Protein AF-A0A923C9S2-F1 (afdb_monomer_lite)

pLDDT: mean 71.52, std 14.35, range [39.81, 91.5]

Radius of gyration: 13.22 Å; chains: 1; bounding box: 28×36×27 Å

Sequence (63 aa):
MNAPQNFNDLEQWLNRNRVTEVECLVPDLT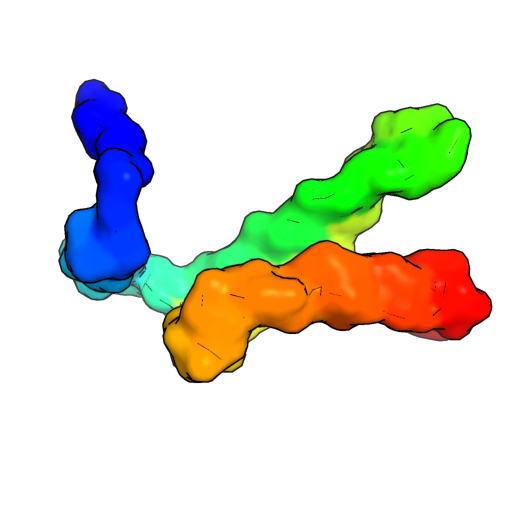GVARGKILPREKFTEDRGMRLPHAIVAMSVTGE

Foldseek 3Di:
DDDDPDLVSVVVVCVVVVPQKDKDWDQDPVRDIDIDIDGPVVCVVCVVPCSVVVVVVCVVVVD

Structure (mmCIF, N/CA/C/O backbone):
data_AF-A0A923C9S2-F1
#
_entry.id   AF-A0A923C9S2-F1
#
loop_
_atom_site.group_PDB
_atom_site.id
_atom_site.type_symbol
_atom_site.label_atom_id
_atom_site.label_alt_id
_atom_site.label_comp_id
_atom_site.label_asym_id
_atom_site.label_entity_id
_atom_site.label_seq_id
_atom_site.pdbx_PDB_ins_code
_atom_site.Cartn_x
_atom_site.Cartn_y
_atom_site.Cartn_z
_atom_site.occupancy
_atom_site.B_iso_or_equiv
_atom_site.auth_seq_id
_atom_site.auth_comp_id
_atom_site.auth_asym_id
_atom_site.auth_atom_id
_atom_site.pdbx_PDB_model_num
ATOM 1 N N . MET A 1 1 ? -8.839 17.923 -11.444 1.00 49.12 1 MET A N 1
ATOM 2 C CA . MET A 1 1 ? -8.737 17.392 -10.067 1.00 49.12 1 MET A CA 1
ATOM 3 C C . MET A 1 1 ? -7.287 17.554 -9.638 1.00 49.12 1 MET A C 1
ATOM 5 O O . MET A 1 1 ? -6.426 17.045 -10.340 1.00 49.12 1 MET A O 1
ATOM 9 N N . ASN A 1 2 ? -7.007 18.331 -8.588 1.00 55.81 2 ASN A N 1
ATOM 10 C CA . ASN A 1 2 ? -5.634 18.56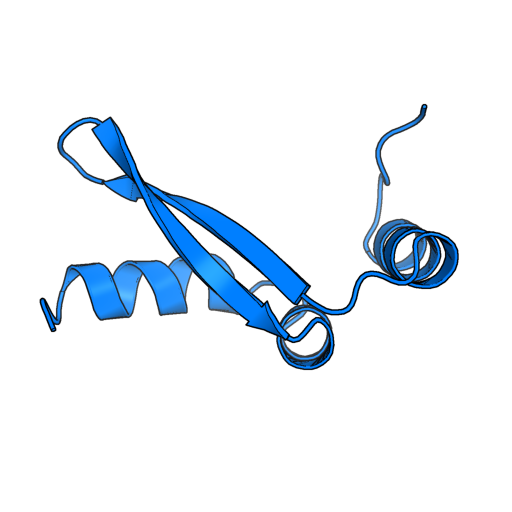3 -8.120 1.00 55.81 2 ASN A CA 1
ATOM 11 C C . ASN A 1 2 ? -5.113 17.310 -7.409 1.00 55.81 2 ASN A C 1
ATOM 13 O O . ASN A 1 2 ? -5.783 16.795 -6.514 1.00 55.81 2 ASN A O 1
ATOM 17 N N . ALA A 1 3 ? -3.941 16.824 -7.814 1.00 60.81 3 ALA A N 1
ATOM 18 C CA . ALA A 1 3 ? -3.261 15.742 -7.114 1.00 60.81 3 ALA A CA 1
ATOM 19 C C . ALA A 1 3 ? -2.826 16.219 -5.712 1.00 60.81 3 ALA A C 1
ATOM 21 O O . ALA A 1 3 ? -2.360 17.361 -5.593 1.00 60.81 3 ALA A O 1
ATOM 22 N N . PRO A 1 4 ? -2.971 15.389 -4.661 1.00 67.44 4 PRO A N 1
ATOM 23 C CA . PRO A 1 4 ? -2.549 15.748 -3.310 1.00 67.44 4 PRO A CA 1
ATOM 24 C C . PRO A 1 4 ? -1.052 16.085 -3.295 1.00 67.44 4 PRO A C 1
ATOM 26 O O . PRO A 1 4 ? -0.236 15.328 -3.814 1.00 67.44 4 PRO A O 1
ATOM 29 N N . GLN A 1 5 ? -0.702 17.245 -2.733 1.00 68.81 5 GLN A N 1
ATOM 30 C CA . GLN A 1 5 ? 0.674 17.766 -2.723 1.00 68.81 5 GLN A CA 1
ATOM 31 C C . GLN A 1 5 ? 1.455 17.348 -1.468 1.00 68.81 5 GLN A C 1
ATOM 33 O O . GLN A 1 5 ? 2.677 17.464 -1.428 1.00 68.81 5 GLN A O 1
ATOM 38 N N . ASN A 1 6 ? 0.765 16.872 -0.428 1.00 74.50 6 ASN A N 1
ATOM 39 C CA . ASN A 1 6 ? 1.359 16.440 0.834 1.00 74.50 6 ASN A CA 1
ATOM 40 C C . ASN A 1 6 ? 0.553 15.281 1.459 1.00 74.50 6 ASN A C 1
ATOM 42 O O . ASN A 1 6 ? -0.545 14.945 1.013 1.00 74.50 6 ASN A O 1
ATOM 46 N N . PHE A 1 7 ? 1.114 14.654 2.497 1.00 74.31 7 PHE A N 1
ATOM 47 C CA . PHE A 1 7 ? 0.544 13.449 3.114 1.00 74.31 7 PHE A CA 1
ATOM 48 C C . PHE A 1 7 ? -0.813 13.697 3.795 1.00 74.31 7 PHE A C 1
ATOM 50 O O . PHE A 1 7 ? -1.688 12.837 3.770 1.00 74.31 7 PHE A O 1
ATOM 57 N N . ASN A 1 8 ? -1.009 14.891 4.357 1.00 77.12 8 ASN A N 1
ATOM 58 C CA . ASN A 1 8 ? -2.262 15.274 5.006 1.00 77.12 8 ASN A CA 1
ATOM 59 C C . ASN A 1 8 ? -3.401 15.422 3.980 1.00 77.12 8 ASN A C 1
ATOM 61 O O . ASN A 1 8 ? -4.512 14.937 4.189 1.00 77.12 8 ASN A O 1
ATOM 65 N N . ASP A 1 9 ? -3.105 16.022 2.825 1.00 82.81 9 ASP A N 1
ATOM 66 C CA . ASP A 1 9 ? -4.054 16.140 1.716 1.00 82.81 9 ASP A 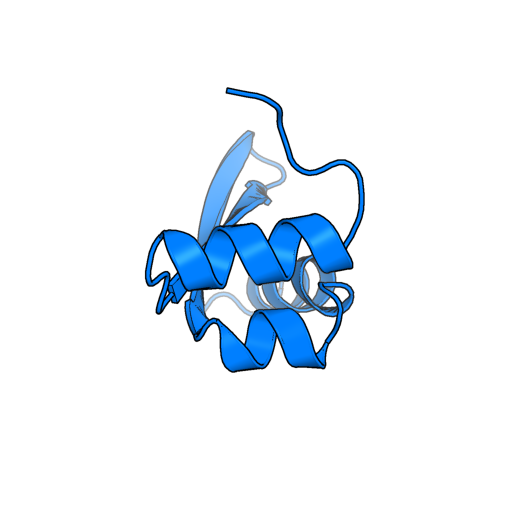CA 1
ATOM 67 C C . ASP A 1 9 ? -4.389 14.773 1.104 1.00 82.81 9 ASP A C 1
ATOM 69 O O . ASP A 1 9 ? -5.530 14.542 0.688 1.00 82.81 9 ASP A O 1
ATOM 73 N N . LEU A 1 10 ? -3.413 13.857 1.071 1.00 82.06 10 LEU A N 1
ATOM 74 C CA . LEU A 1 10 ? -3.610 12.478 0.630 1.00 82.06 10 LEU A CA 1
ATOM 75 C C . LEU A 1 10 ? -4.552 11.723 1.573 1.00 82.06 10 LEU A C 1
ATOM 77 O O . LEU A 1 10 ? -5.506 11.111 1.100 1.00 82.06 10 LEU A O 1
ATOM 81 N N . GLU A 1 11 ? -4.346 11.803 2.888 1.00 81.69 11 GLU A N 1
ATOM 82 C CA . GLU A 1 11 ? -5.212 11.136 3.869 1.00 81.69 11 GLU A CA 1
ATOM 83 C C . GLU A 1 11 ? -6.663 11.634 3.773 1.00 81.69 11 GLU A C 1
ATOM 85 O O . GLU A 1 11 ? -7.607 10.842 3.701 1.00 81.69 11 GLU A O 1
ATOM 90 N N . GLN A 1 12 ? -6.854 12.951 3.664 1.00 85.88 12 GLN A N 1
ATOM 91 C CA . GLN A 1 12 ? -8.182 13.527 3.452 1.00 85.88 12 GLN A CA 1
ATOM 92 C C . GLN A 1 12 ? -8.807 13.069 2.133 1.00 85.88 12 GLN A C 1
ATOM 94 O O . GLN A 1 12 ? -10.010 12.813 2.073 1.00 85.88 12 GLN A O 1
ATOM 99 N N . TRP A 1 13 ? -8.015 12.962 1.065 1.00 87.44 13 TRP A N 1
ATOM 100 C CA . TRP A 1 13 ? -8.500 12.454 -0.213 1.00 87.44 13 TRP A CA 1
ATOM 101 C C . TRP A 1 13 ? -8.925 10.986 -0.115 1.00 87.44 13 TRP A C 1
ATOM 103 O O . TRP A 1 13 ? -10.022 10.656 -0.569 1.00 87.44 13 TRP A O 1
ATOM 113 N N . LEU A 1 14 ? -8.124 10.133 0.526 1.00 86.50 14 LEU A N 1
ATOM 114 C CA . LEU A 1 14 ? -8.449 8.721 0.746 1.00 86.50 14 LEU A CA 1
ATOM 115 C C . LEU A 1 14 ? -9.752 8.577 1.544 1.00 86.50 14 LEU A C 1
ATOM 117 O O . LEU A 1 14 ? -10.639 7.822 1.145 1.00 86.50 14 LEU A O 1
ATOM 121 N N . ASN A 1 15 ? -9.919 9.375 2.603 1.00 88.06 15 ASN A N 1
ATOM 122 C CA . ASN A 1 15 ? -11.132 9.384 3.423 1.00 88.06 15 ASN A CA 1
ATOM 123 C C . ASN A 1 15 ? -12.366 9.859 2.640 1.00 88.06 15 ASN A C 1
ATOM 125 O O . ASN A 1 15 ? -13.409 9.204 2.677 1.00 88.06 15 ASN A O 1
ATOM 129 N N . ARG A 1 16 ? -12.259 10.963 1.883 1.00 91.50 16 ARG A N 1
ATOM 130 C CA . ARG A 1 16 ? -13.371 11.482 1.058 1.00 91.50 16 ARG A CA 1
ATOM 131 C C . ARG A 1 16 ? -13.844 10.470 0.018 1.00 91.50 16 ARG A C 1
ATOM 133 O O . ARG A 1 16 ? -15.041 10.381 -0.235 1.00 91.50 16 ARG A O 1
ATOM 140 N N . ASN A 1 17 ? -12.916 9.711 -0.558 1.00 88.88 17 ASN A N 1
ATOM 141 C CA . ASN A 1 17 ? -13.213 8.701 -1.573 1.00 88.88 17 ASN A CA 1
ATOM 142 C C . ASN A 1 17 ? -13.493 7.311 -0.978 1.00 88.88 17 ASN A C 1
ATOM 144 O O . ASN A 1 17 ? -13.724 6.375 -1.736 1.00 88.88 17 ASN A O 1
ATOM 148 N N . ARG A 1 18 ? -13.507 7.177 0.359 1.00 90.50 18 ARG A N 1
ATOM 149 C CA . ARG A 1 18 ? -13.740 5.913 1.082 1.00 90.50 18 ARG A CA 1
ATOM 150 C C . ARG A 1 18 ? -12.820 4.785 0.607 1.00 90.50 18 ARG A C 1
ATOM 152 O O . ARG A 1 18 ? -13.251 3.646 0.454 1.00 90.50 18 ARG A O 1
ATOM 159 N N . VAL A 1 19 ? -11.554 5.115 0.363 1.00 88.44 19 VAL A N 1
ATOM 160 C CA . VAL A 1 19 ? -10.558 4.148 -0.103 1.00 88.44 19 VAL A CA 1
ATOM 161 C C . VAL A 1 19 ? -10.224 3.184 1.032 1.00 88.44 19 VAL A C 1
ATOM 163 O O . VAL A 1 19 ? -9.697 3.585 2.070 1.00 88.44 19 VAL A O 1
ATOM 166 N N . THR A 1 20 ? -10.542 1.908 0.834 1.00 89.06 20 THR A N 1
ATOM 167 C CA . THR A 1 20 ? -10.273 0.826 1.792 1.00 89.06 20 THR A CA 1
ATOM 168 C C . THR A 1 20 ? -8.944 0.133 1.518 1.00 89.06 20 THR A C 1
ATOM 170 O O . THR A 1 20 ? -8.280 -0.328 2.446 1.00 89.06 20 THR A O 1
ATOM 173 N N . GLU A 1 21 ? -8.536 0.096 0.252 1.00 85.75 21 GLU A N 1
ATOM 174 C CA . GLU A 1 21 ? -7.367 -0.629 -0.233 1.00 85.75 21 GLU A CA 1
ATOM 175 C C . GLU A 1 21 ? -6.584 0.221 -1.231 1.00 85.75 21 GLU A C 1
ATOM 177 O O . GLU A 1 21 ? -7.146 1.027 -1.971 1.00 85.75 21 GLU A O 1
ATOM 182 N N . VAL A 1 22 ? -5.269 0.037 -1.235 1.00 83.94 22 VAL A N 1
ATOM 183 C CA . VAL A 1 22 ? -4.335 0.733 -2.114 1.00 83.94 22 VAL A CA 1
ATOM 184 C C . VAL A 1 22 ? -3.507 -0.310 -2.845 1.00 83.94 22 VAL A C 1
ATOM 186 O O . VAL A 1 22 ? -2.895 -1.171 -2.216 1.00 83.94 22 VAL A O 1
ATOM 189 N N . GLU A 1 23 ? -3.462 -0.222 -4.170 1.00 84.19 23 GLU A N 1
ATOM 190 C CA . GLU A 1 23 ? -2.549 -1.010 -4.991 1.00 84.19 23 GLU A CA 1
ATOM 191 C C . GLU A 1 23 ? -1.278 -0.205 -5.265 1.00 84.19 23 GLU A C 1
ATOM 193 O O . GLU A 1 23 ? -1.330 0.931 -5.736 1.00 84.19 23 GLU A O 1
ATOM 198 N N . CYS A 1 24 ? -0.125 -0.790 -4.958 1.00 80.12 24 CYS A N 1
ATOM 199 C CA . CYS A 1 24 ? 1.174 -0.198 -5.248 1.00 80.12 24 CYS A CA 1
ATOM 200 C C . CYS A 1 24 ? 1.860 -1.006 -6.342 1.00 80.12 24 CYS A C 1
ATOM 202 O O . CYS A 1 24 ? 2.097 -2.197 -6.155 1.00 80.12 24 CYS A O 1
ATOM 204 N N . LEU A 1 25 ? 2.179 -0.350 -7.458 1.00 78.88 25 LEU A N 1
ATOM 205 C CA . LEU A 1 25 ? 2.811 -0.948 -8.632 1.00 78.88 25 LEU A CA 1
ATOM 206 C C . LEU 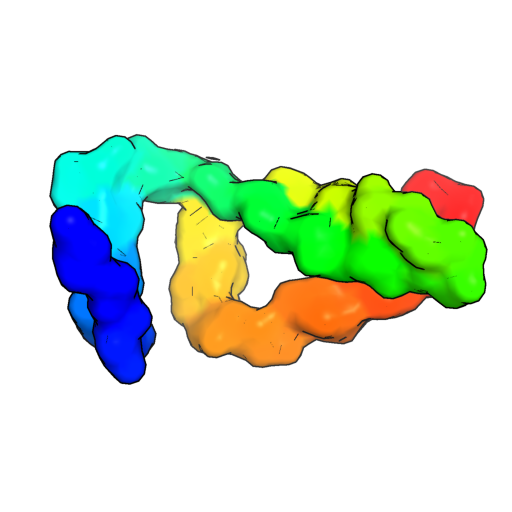A 1 25 ? 4.294 -0.574 -8.687 1.00 78.88 25 LEU A C 1
ATOM 208 O O . LEU A 1 25 ? 4.644 0.598 -8.542 1.00 78.88 25 LEU A O 1
ATOM 212 N N . VAL A 1 26 ? 5.156 -1.553 -8.948 1.00 77.75 26 VAL A N 1
ATOM 213 C CA . VAL A 1 26 ? 6.581 -1.345 -9.226 1.00 77.75 26 VAL A CA 1
ATOM 214 C C . VAL A 1 26 ? 6.954 -2.153 -10.469 1.00 77.75 26 VAL A C 1
ATOM 216 O O . VAL A 1 26 ? 6.644 -3.343 -10.535 1.00 77.75 26 VAL A O 1
ATOM 219 N N . PRO A 1 27 ? 7.599 -1.540 -11.474 1.00 75.81 27 PRO A N 1
ATOM 220 C CA . PRO A 1 27 ? 8.132 -2.287 -12.603 1.00 75.81 27 PRO A CA 1
ATOM 221 C C . PRO A 1 27 ? 9.318 -3.146 -12.153 1.00 75.81 27 PRO A C 1
ATOM 223 O O . PRO A 1 27 ? 10.217 -2.656 -11.467 1.00 75.81 27 PRO A O 1
ATOM 226 N N . ASP A 1 28 ? 9.337 -4.420 -12.539 1.00 76.75 28 ASP A N 1
ATOM 227 C CA . ASP A 1 28 ? 10.518 -5.261 -12.352 1.00 76.75 28 ASP A CA 1
ATOM 228 C C . ASP A 1 28 ? 11.585 -5.012 -13.437 1.00 76.75 28 ASP A C 1
ATOM 230 O O . ASP A 1 28 ? 11.398 -4.205 -14.348 1.00 76.75 28 ASP A O 1
ATOM 234 N N . LEU A 1 29 ? 12.729 -5.698 -13.332 1.00 76.12 29 LEU A N 1
ATOM 235 C CA . LEU A 1 29 ? 13.883 -5.538 -14.231 1.00 76.12 29 LEU A CA 1
ATOM 236 C C . LEU A 1 29 ? 13.569 -5.818 -15.713 1.00 76.12 29 LEU A C 1
ATOM 238 O O . LEU A 1 29 ? 14.311 -5.373 -16.585 1.00 76.12 29 LEU A O 1
ATOM 242 N N . THR A 1 30 ? 12.481 -6.531 -16.007 1.00 80.19 30 THR A N 1
ATOM 243 C CA . THR A 1 30 ? 11.984 -6.810 -17.364 1.00 80.19 30 THR A CA 1
ATOM 244 C C . THR A 1 30 ? 10.983 -5.762 -17.869 1.00 80.19 30 THR A C 1
ATOM 246 O O . THR A 1 30 ? 10.527 -5.844 -19.007 1.00 80.19 30 THR A O 1
ATOM 249 N N . GLY A 1 31 ? 10.648 -4.761 -17.047 1.00 77.00 31 GLY A N 1
ATOM 250 C CA . GLY A 1 31 ? 9.684 -3.705 -17.363 1.00 77.00 31 GLY A CA 1
ATOM 251 C C . GLY A 1 31 ? 8.224 -4.087 -17.108 1.00 77.00 31 GLY A C 1
ATOM 252 O O . GLY A 1 31 ? 7.331 -3.276 -17.355 1.00 77.00 31 GLY A O 1
ATOM 253 N N . VAL A 1 32 ? 7.958 -5.292 -16.596 1.00 81.62 32 VAL A N 1
ATOM 254 C CA . VAL A 1 32 ? 6.606 -5.722 -16.225 1.00 81.62 32 VAL A CA 1
ATOM 255 C C . VAL A 1 32 ? 6.215 -5.087 -14.891 1.00 81.62 32 VAL A C 1
ATOM 257 O O . VAL A 1 32 ? 6.932 -5.197 -13.898 1.00 81.62 32 VAL A O 1
ATOM 260 N N . ALA A 1 33 ? 5.070 -4.402 -14.860 1.00 79.81 33 ALA A N 1
ATOM 261 C CA . ALA A 1 33 ? 4.522 -3.841 -13.630 1.00 79.81 33 ALA A CA 1
ATOM 262 C C . ALA A 1 33 ? 4.008 -4.969 -12.729 1.00 79.81 33 ALA A C 1
ATOM 264 O O . ALA A 1 33 ? 3.098 -5.707 -13.110 1.00 79.81 33 ALA A O 1
ATOM 265 N N . ARG A 1 34 ? 4.574 -5.087 -11.527 1.00 79.38 34 ARG A N 1
ATOM 266 C CA . ARG A 1 34 ? 4.095 -6.002 -10.490 1.00 79.38 34 ARG A CA 1
ATOM 267 C C . ARG A 1 34 ? 3.589 -5.212 -9.295 1.00 79.38 34 ARG A C 1
ATOM 269 O O . ARG A 1 34 ? 4.199 -4.234 -8.865 1.00 79.38 34 ARG A O 1
ATOM 276 N N . GLY A 1 35 ? 2.421 -5.616 -8.813 1.00 77.62 35 GLY A N 1
ATOM 277 C CA . GLY A 1 35 ? 1.640 -4.871 -7.841 1.00 77.62 35 GLY A CA 1
ATOM 278 C C . GLY A 1 35 ? 1.380 -5.638 -6.562 1.00 77.62 35 GLY A C 1
ATOM 279 O O . GLY A 1 35 ? 1.357 -6.867 -6.559 1.00 77.62 35 GLY A O 1
ATOM 280 N N . LYS A 1 36 ? 1.127 -4.910 -5.475 1.00 79.25 36 LYS A N 1
ATOM 281 C CA . LYS A 1 36 ? 0.513 -5.478 -4.274 1.00 79.25 36 LYS A CA 1
ATOM 282 C C . LYS A 1 36 ? -0.617 -4.585 -3.787 1.00 79.25 36 LYS A C 1
ATOM 284 O O . LYS A 1 36 ? -0.434 -3.375 -3.655 1.00 79.25 36 LYS A O 1
ATOM 289 N N . ILE A 1 37 ? -1.750 -5.207 -3.478 1.00 83.12 37 ILE A N 1
ATOM 290 C CA . ILE A 1 37 ? -2.885 -4.566 -2.814 1.00 83.12 37 ILE A CA 1
ATOM 291 C C . ILE A 1 37 ? -2.680 -4.666 -1.304 1.00 83.12 37 ILE A C 1
ATOM 293 O O . ILE A 1 37 ? -2.336 -5.727 -0.774 1.00 83.12 37 ILE A O 1
ATOM 297 N N . LEU A 1 38 ? -2.842 -3.546 -0.611 1.00 83.50 38 LEU A N 1
ATOM 298 C CA . LEU A 1 38 ? -2.706 -3.445 0.837 1.00 83.50 38 LEU A CA 1
ATOM 299 C C . LEU A 1 38 ? -3.876 -2.643 1.421 1.00 83.50 38 LEU A C 1
ATOM 301 O O . LEU A 1 38 ? -4.343 -1.696 0.787 1.00 83.50 38 LEU A O 1
ATOM 305 N N . PRO A 1 39 ? -4.298 -2.944 2.662 1.00 84.50 39 PRO A N 1
ATOM 306 C CA . PRO A 1 39 ? -5.272 -2.124 3.371 1.00 84.50 39 PRO A CA 1
ATOM 307 C C . PRO A 1 39 ? -4.756 -0.698 3.584 1.00 84.50 39 PRO A C 1
ATOM 309 O O . PRO A 1 39 ? -3.575 -0.496 3.896 1.00 84.50 39 PRO A O 1
ATOM 312 N N . ARG A 1 40 ? -5.656 0.288 3.501 1.00 82.31 40 ARG A N 1
ATOM 313 C CA . ARG A 1 40 ? -5.328 1.714 3.680 1.00 82.31 40 ARG A CA 1
ATOM 314 C C . ARG A 1 40 ? -4.616 2.020 5.001 1.00 82.31 40 ARG A C 1
ATOM 316 O O . ARG A 1 40 ? -3.746 2.879 5.035 1.00 82.31 40 ARG A O 1
ATOM 323 N N . GLU A 1 41 ? -4.940 1.287 6.064 1.00 81.06 41 GLU A N 1
ATOM 324 C CA . GLU A 1 41 ? -4.365 1.472 7.400 1.00 81.06 41 GLU A CA 1
ATOM 325 C C . GLU A 1 41 ? -2.863 1.200 7.400 1.00 81.06 41 GLU A C 1
ATOM 327 O O . GLU A 1 41 ? -2.088 2.045 7.847 1.00 81.06 41 GLU A O 1
ATOM 332 N N . LYS A 1 42 ? -2.445 0.088 6.778 1.00 76.38 42 LYS A N 1
ATOM 333 C CA . LYS A 1 42 ? -1.026 -0.258 6.624 1.00 76.38 42 LYS A CA 1
ATOM 334 C C . LYS A 1 42 ? -0.280 0.731 5.731 1.00 76.38 42 LYS A C 1
ATOM 336 O O . LYS A 1 42 ? 0.899 0.983 5.950 1.00 76.38 42 LYS A O 1
ATOM 341 N N . PHE A 1 43 ? -0.957 1.308 4.738 1.00 77.50 43 PHE A N 1
ATOM 342 C CA . PHE A 1 43 ? -0.373 2.334 3.873 1.00 77.50 43 PHE A CA 1
ATOM 343 C C . PHE A 1 43 ? -0.076 3.634 4.644 1.00 77.50 43 PHE A C 1
ATOM 345 O O . PHE A 1 43 ? 1.006 4.211 4.496 1.00 77.50 43 PHE A O 1
ATOM 352 N N . THR A 1 44 ? -1.010 4.083 5.490 1.00 72.81 44 THR A N 1
ATOM 353 C CA . THR A 1 44 ? -0.858 5.307 6.294 1.00 72.81 44 THR A CA 1
ATOM 354 C C . THR A 1 44 ? 0.097 5.148 7.476 1.00 72.81 44 THR A C 1
ATOM 356 O O . THR A 1 44 ? 0.856 6.074 7.761 1.00 72.81 44 THR A O 1
ATOM 359 N N . GLU A 1 45 ? 0.099 3.985 8.134 1.00 73.31 45 GLU A N 1
ATOM 360 C CA . GLU A 1 45 ? 0.912 3.709 9.328 1.00 73.31 45 GLU A CA 1
ATOM 361 C C . GLU A 1 45 ? 2.419 3.773 9.026 1.00 73.31 45 GLU A C 1
ATOM 363 O O . GLU A 1 45 ? 3.184 4.379 9.774 1.00 73.31 45 GLU A O 1
ATOM 368 N N . ASP A 1 46 ? 2.837 3.265 7.864 1.00 65.19 46 ASP A N 1
ATOM 369 C CA . ASP A 1 46 ? 4.234 3.309 7.413 1.00 65.19 46 ASP A CA 1
ATOM 370 C C . ASP A 1 46 ? 4.617 4.619 6.691 1.00 65.19 46 ASP A C 1
ATOM 372 O O . ASP A 1 46 ? 5.707 4.711 6.124 1.00 65.19 46 ASP A O 1
ATOM 376 N N . ARG A 1 47 ? 3.741 5.639 6.651 1.00 62.31 47 ARG A N 1
ATOM 377 C CA . ARG A 1 47 ? 3.914 6.868 5.838 1.00 62.31 47 ARG A CA 1
ATOM 378 C C . ARG A 1 47 ? 4.305 6.600 4.372 1.00 62.31 47 ARG A C 1
ATOM 380 O O . ARG A 1 47 ? 5.017 7.391 3.756 1.00 62.31 47 ARG A O 1
ATOM 387 N N . GLY A 1 48 ? 3.907 5.457 3.816 1.00 58.12 48 GLY A N 1
ATOM 388 C CA . GLY A 1 48 ? 4.352 4.996 2.497 1.00 58.12 48 GLY A CA 1
ATOM 389 C C . GLY A 1 48 ? 5.829 4.564 2.387 1.00 58.12 48 GLY A C 1
ATOM 390 O O . GLY A 1 48 ? 6.241 4.129 1.312 1.00 58.12 48 GLY A O 1
ATOM 391 N N . MET A 1 49 ? 6.639 4.617 3.456 1.00 52.88 49 MET A N 1
ATOM 392 C CA . MET A 1 49 ? 8.081 4.306 3.408 1.00 52.88 49 MET A CA 1
ATOM 393 C C . MET A 1 49 ? 8.400 2.821 3.191 1.00 52.88 49 MET A C 1
ATOM 395 O O . MET A 1 49 ? 9.459 2.503 2.652 1.00 52.88 49 MET A O 1
ATOM 399 N N . ARG A 1 50 ? 7.514 1.893 3.576 1.00 55.06 50 ARG A N 1
ATOM 400 C CA . ARG A 1 50 ? 7.739 0.450 3.361 1.00 55.06 50 ARG A CA 1
ATOM 401 C C . ARG A 1 50 ? 7.203 -0.087 2.044 1.00 55.06 50 ARG A C 1
ATOM 403 O O . ARG A 1 50 ? 7.445 -1.251 1.753 1.00 55.06 50 ARG A O 1
ATOM 410 N N . LEU A 1 51 ? 6.542 0.726 1.224 1.00 56.56 51 LEU A N 1
ATOM 411 C CA . LEU A 1 51 ? 6.013 0.281 -0.070 1.00 56.56 51 LEU A CA 1
ATOM 412 C C . LEU A 1 51 ? 7.107 -0.238 -1.007 1.00 56.56 51 LEU A C 1
ATOM 414 O O . LEU A 1 51 ? 6.962 -1.357 -1.501 1.00 56.56 51 LEU A O 1
ATOM 418 N N . PRO A 1 52 ? 8.235 0.477 -1.196 1.00 53.78 52 PRO A N 1
ATOM 419 C CA . PRO A 1 52 ? 9.303 -0.027 -2.048 1.00 53.78 52 PRO A CA 1
ATOM 420 C C . PRO A 1 52 ? 9.929 -1.284 -1.442 1.00 53.78 52 PRO A C 1
ATOM 422 O O . PRO A 1 52 ? 10.167 -2.254 -2.147 1.00 53.78 52 PRO A O 1
ATOM 425 N N . HIS A 1 53 ? 10.135 -1.312 -0.122 1.00 53.28 53 HIS A N 1
ATOM 426 C CA . HIS A 1 53 ? 10.786 -2.436 0.549 1.00 53.28 53 HIS A CA 1
ATOM 427 C C . HIS A 1 53 ? 9.904 -3.696 0.575 1.00 53.28 53 HIS A C 1
ATOM 429 O O . HIS A 1 53 ? 10.413 -4.787 0.372 1.00 53.28 53 HIS A O 1
ATOM 435 N N . ALA A 1 54 ? 8.588 -3.574 0.763 1.00 55.38 54 ALA A N 1
ATOM 436 C CA . ALA A 1 54 ? 7.655 -4.702 0.739 1.00 55.38 54 ALA A CA 1
ATOM 437 C C . ALA A 1 54 ? 7.500 -5.305 -0.666 1.00 55.38 54 ALA A C 1
ATOM 439 O O . ALA A 1 54 ? 7.347 -6.519 -0.796 1.00 55.38 54 ALA A O 1
ATOM 440 N N . ILE A 1 55 ? 7.556 -4.473 -1.711 1.00 54.78 55 ILE A N 1
ATOM 441 C CA . ILE A 1 55 ? 7.472 -4.927 -3.106 1.00 54.78 55 ILE A CA 1
ATOM 442 C C . ILE A 1 55 ? 8.813 -5.518 -3.568 1.00 54.78 55 ILE A C 1
ATOM 444 O O . ILE A 1 55 ? 8.842 -6.562 -4.220 1.00 54.78 55 ILE A O 1
ATOM 448 N N . VAL A 1 56 ? 9.938 -4.922 -3.157 1.00 53.25 56 VAL A N 1
ATOM 449 C CA . VAL A 1 56 ? 11.285 -5.450 -3.427 1.00 53.25 56 VAL A CA 1
ATOM 450 C C . VAL A 1 56 ? 11.551 -6.740 -2.647 1.00 53.25 56 VAL A C 1
ATOM 452 O O . VAL A 1 56 ? 12.080 -7.680 -3.228 1.00 53.25 56 VAL A O 1
ATOM 455 N N . ALA A 1 57 ? 11.140 -6.844 -1.379 1.00 53.84 57 ALA A N 1
ATOM 456 C CA . ALA A 1 57 ? 11.341 -8.053 -0.573 1.00 53.84 57 ALA A CA 1
ATOM 457 C C . ALA A 1 57 ? 10.678 -9.287 -1.209 1.00 53.84 57 ALA A C 1
ATOM 459 O O . ALA A 1 57 ? 11.302 -10.342 -1.263 1.00 53.84 57 ALA A O 1
ATOM 460 N N . MET A 1 58 ? 9.477 -9.138 -1.786 1.00 46.47 58 MET A N 1
ATOM 461 C CA . MET A 1 58 ? 8.824 -10.224 -2.536 1.00 46.47 58 MET A CA 1
ATOM 462 C C . MET A 1 58 ? 9.332 -10.382 -3.977 1.00 46.47 58 MET A C 1
ATOM 464 O O . MET A 1 58 ? 9.105 -11.412 -4.594 1.00 46.47 58 MET A O 1
ATOM 468 N N . SER A 1 59 ? 10.063 -9.410 -4.531 1.00 49.16 59 SER A N 1
ATOM 469 C CA . SER A 1 59 ? 10.774 -9.625 -5.802 1.00 49.16 59 SER A CA 1
ATOM 470 C C . SER A 1 59 ? 11.953 -10.593 -5.638 1.00 49.16 59 SER A C 1
ATOM 472 O O . SER A 1 59 ? 12.394 -11.186 -6.620 1.00 49.16 59 SER A O 1
ATOM 474 N N . VAL A 1 60 ? 12.460 -10.756 -4.408 1.00 47.75 60 VAL A N 1
ATOM 475 C CA . VAL A 1 60 ? 13.550 -11.686 -4.074 1.00 47.75 60 VAL A CA 1
ATOM 476 C C . VAL A 1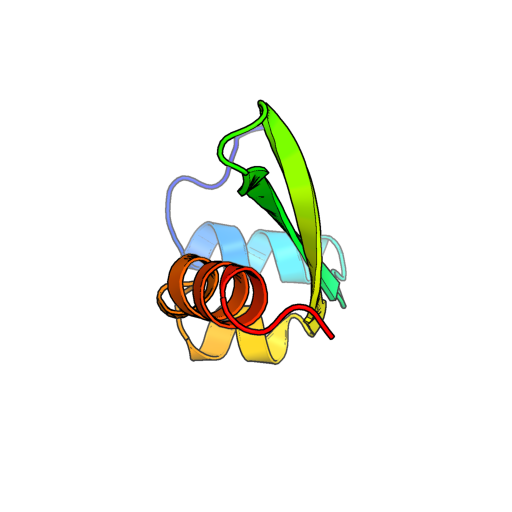 60 ? 13.011 -13.043 -3.607 1.00 47.75 60 VAL A C 1
ATOM 478 O O . VAL A 1 60 ? 13.604 -14.072 -3.923 1.00 47.75 60 VAL A O 1
ATOM 481 N N . THR A 1 61 ? 11.872 -13.076 -2.911 1.00 43.59 61 THR A N 1
ATOM 482 C CA . THR A 1 61 ? 11.168 -14.321 -2.565 1.00 43.59 61 THR A CA 1
ATOM 483 C C . THR A 1 61 ? 10.041 -14.565 -3.565 1.00 43.59 61 THR A C 1
ATOM 485 O O . THR A 1 61 ? 8.940 -14.052 -3.393 1.00 43.59 61 THR A O 1
ATOM 488 N N . GLY A 1 62 ? 10.334 -15.299 -4.640 1.00 44.84 62 GLY A N 1
ATOM 489 C CA . GLY A 1 62 ? 9.354 -15.688 -5.657 1.00 44.84 62 GLY A CA 1
ATOM 490 C C . GLY A 1 62 ? 8.365 -16.749 -5.168 1.00 44.84 62 GLY A C 1
ATOM 491 O O . GLY A 1 62 ? 8.439 -17.888 -5.624 1.00 44.84 62 GLY A O 1
ATOM 492 N N . GLU A 1 63 ? 7.452 -16.358 -4.277 1.00 39.81 63 GLU A N 1
ATOM 493 C CA . GLU A 1 63 ? 6.264 -17.120 -3.859 1.00 39.81 63 GLU A CA 1
ATOM 494 C C . GLU A 1 63 ? 5.005 -16.246 -3.925 1.00 39.81 63 GLU A C 1
ATOM 496 O O . GLU A 1 63 ? 5.060 -15.078 -3.467 1.00 39.81 63 GLU A O 1
#

Se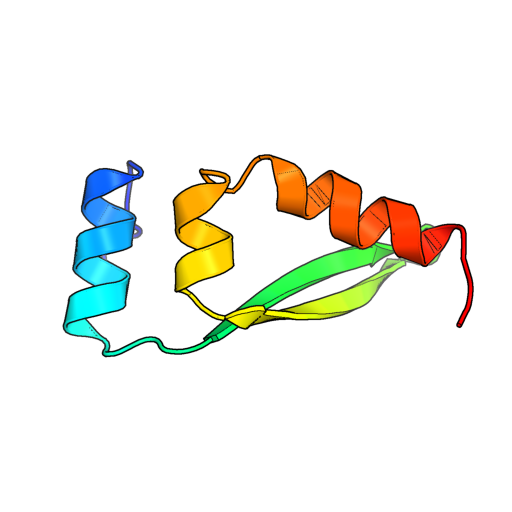condary structure (DSSP, 8-state):
-PPP-SHHHHHHHHHHTT--EEEEEEE-TTS-EEEEEEEHHHHHHTTTTTHHHHHHHHHHS--